Protein AF-A0A957WF26-F1 (afdb_monomer)

Structure (mmCIF, N/CA/C/O backbone):
data_AF-A0A957WF26-F1
#
_entry.id   AF-A0A957WF26-F1
#
loop_
_atom_site.group_PDB
_atom_site.id
_atom_site.type_symbol
_atom_site.label_atom_id
_atom_site.label_alt_id
_atom_site.label_comp_id
_atom_site.label_asym_id
_atom_site.label_entity_id
_atom_site.label_seq_id
_atom_site.pdbx_PDB_ins_code
_atom_site.Cartn_x
_atom_site.Cartn_y
_atom_site.Cartn_z
_atom_site.occupancy
_atom_site.B_iso_or_equiv
_atom_s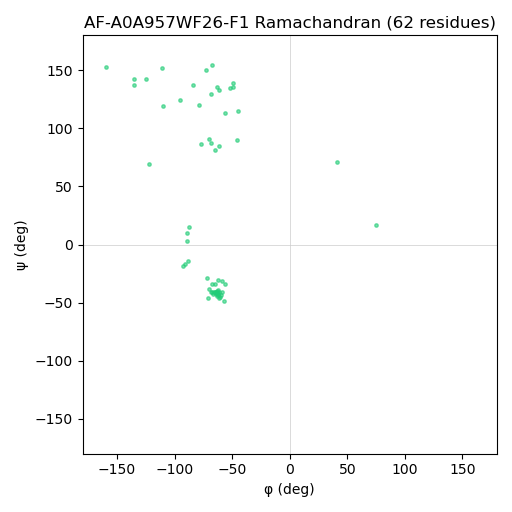ite.auth_seq_id
_atom_site.auth_comp_id
_atom_site.auth_asym_id
_atom_site.auth_atom_id
_atom_site.pdbx_PDB_model_num
ATOM 1 N N . ALA A 1 1 ? 2.445 -13.037 -4.936 1.00 81.50 1 ALA A N 1
ATOM 2 C CA . ALA A 1 1 ? 2.676 -12.115 -6.070 1.00 81.50 1 ALA A CA 1
ATOM 3 C C . ALA A 1 1 ? 2.991 -10.736 -5.503 1.00 81.50 1 ALA A C 1
ATOM 5 O O . ALA A 1 1 ? 2.342 -10.363 -4.535 1.00 81.50 1 ALA A O 1
ATOM 6 N N . TYR A 1 2 ? 3.977 -10.021 -6.051 1.00 88.19 2 TYR A N 1
ATOM 7 C CA . TYR A 1 2 ? 4.431 -8.721 -5.531 1.00 88.19 2 TYR A CA 1
ATOM 8 C C . TYR A 1 2 ? 4.062 -7.581 -6.489 1.00 88.19 2 TYR A C 1
ATOM 10 O O . TYR A 1 2 ? 3.939 -7.797 -7.696 1.00 88.19 2 TYR A O 1
ATOM 18 N N . MET A 1 3 ? 3.883 -6.379 -5.941 1.00 94.31 3 MET A N 1
ATOM 19 C CA . MET A 1 3 ? 3.585 -5.148 -6.675 1.00 94.31 3 MET A CA 1
ATOM 20 C C . MET A 1 3 ? 4.466 -4.022 -6.134 1.00 94.31 3 MET A C 1
ATOM 22 O O . MET A 1 3 ? 4.709 -3.953 -4.931 1.00 94.31 3 MET A O 1
ATOM 26 N N . VAL A 1 4 ? 4.942 -3.150 -7.020 1.00 96.50 4 VAL A N 1
ATOM 27 C CA . VAL A 1 4 ? 5.751 -1.984 -6.653 1.00 96.50 4 VAL A CA 1
ATOM 28 C C . VAL A 1 4 ? 4.847 -0.763 -6.526 1.00 96.50 4 VAL A C 1
ATOM 30 O O . VAL A 1 4 ? 4.163 -0.403 -7.484 1.00 96.50 4 VAL A O 1
ATOM 33 N N . VAL A 1 5 ? 4.882 -0.108 -5.365 1.00 97.25 5 VAL A N 1
ATOM 34 C CA . VAL A 1 5 ? 4.208 1.174 -5.125 1.00 97.25 5 VAL A CA 1
ATOM 35 C C . VAL A 1 5 ? 5.264 2.264 -4.990 1.00 97.25 5 VAL A C 1
ATOM 37 O O . VAL A 1 5 ? 6.121 2.183 -4.114 1.00 97.25 5 VAL A O 1
ATOM 40 N N . THR A 1 6 ? 5.241 3.271 -5.864 1.00 97.38 6 THR A N 1
ATOM 41 C CA . THR A 1 6 ? 6.229 4.365 -5.833 1.00 97.38 6 THR A CA 1
ATOM 42 C C . THR A 1 6 ? 5.733 5.618 -6.555 1.00 97.38 6 THR A C 1
ATOM 44 O O . THR A 1 6 ? 4.928 5.536 -7.485 1.00 97.38 6 THR A O 1
ATOM 47 N N . SER A 1 7 ? 6.229 6.788 -6.155 1.00 97.38 7 SER A N 1
ATOM 48 C CA . SER A 1 7 ? 6.034 8.066 -6.851 1.00 97.38 7 SER A CA 1
ATOM 49 C C . SER A 1 7 ? 7.103 8.327 -7.920 1.00 97.38 7 SER A C 1
ATOM 51 O O . SER A 1 7 ? 6.918 9.193 -8.777 1.00 97.38 7 SER A O 1
ATOM 53 N N . ASP A 1 8 ? 8.206 7.574 -7.901 1.00 97.69 8 ASP A N 1
ATOM 54 C CA . ASP A 1 8 ? 9.324 7.741 -8.826 1.00 97.69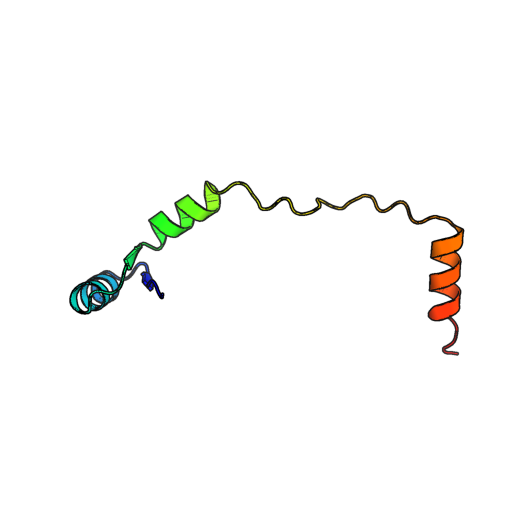 8 ASP A CA 1
ATOM 55 C C . ASP A 1 8 ? 9.019 7.114 -10.198 1.00 97.69 8 ASP A C 1
ATOM 57 O O . ASP A 1 8 ? 8.804 5.904 -10.334 1.00 97.69 8 ASP A O 1
ATOM 61 N N . ARG A 1 9 ? 9.044 7.942 -11.249 1.00 95.12 9 ARG A N 1
ATOM 62 C CA . ARG A 1 9 ? 8.761 7.515 -12.628 1.00 95.12 9 ARG A CA 1
ATOM 63 C C . ARG A 1 9 ? 9.824 6.579 -13.204 1.00 95.12 9 ARG A C 1
ATOM 65 O O . ARG A 1 9 ? 9.482 5.703 -13.996 1.00 95.12 9 ARG A O 1
ATOM 72 N N . ALA A 1 10 ? 11.094 6.749 -12.847 1.00 97.50 10 ALA A N 1
ATOM 73 C CA . ALA A 1 10 ? 12.164 5.876 -13.317 1.00 97.50 10 ALA A CA 1
ATOM 74 C C . ALA A 1 10 ? 12.007 4.466 -12.731 1.00 97.50 10 ALA A C 1
ATOM 76 O O . ALA A 1 10 ? 12.134 3.479 -13.461 1.00 97.50 10 ALA A O 1
ATOM 77 N N . VAL A 1 11 ? 11.637 4.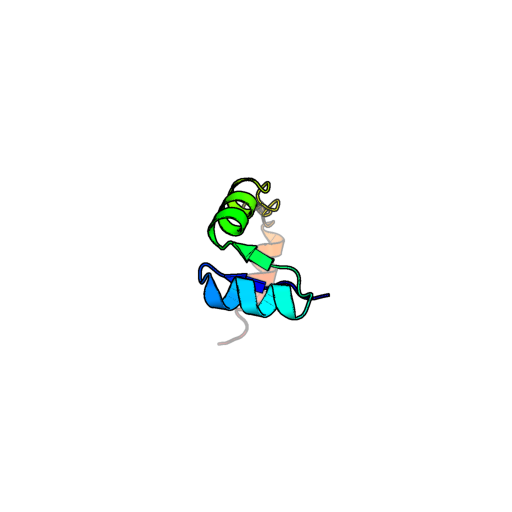368 -11.450 1.00 96.50 11 VAL A N 1
ATOM 78 C CA . VAL A 1 11 ? 11.361 3.083 -10.790 1.00 96.50 11 VAL A CA 1
ATOM 79 C C . VAL A 1 11 ? 10.118 2.409 -11.381 1.00 96.50 11 VAL A C 1
ATOM 81 O O . VAL A 1 11 ? 10.167 1.215 -11.674 1.00 96.50 11 VAL A O 1
ATOM 84 N N . GLN A 1 12 ? 9.037 3.156 -11.641 1.00 96.31 12 GLN A N 1
ATOM 85 C CA . GLN A 1 12 ? 7.847 2.615 -12.320 1.00 96.31 12 GLN A CA 1
ATOM 86 C C . GLN A 1 12 ? 8.202 2.023 -13.687 1.00 96.31 12 GLN A C 1
ATOM 88 O O . GLN A 1 12 ? 7.840 0.888 -13.986 1.00 96.31 12 GLN A O 1
ATOM 93 N N . GLN A 1 13 ? 8.961 2.759 -14.504 1.00 96.06 13 GLN A N 1
ATOM 94 C CA . GLN A 1 13 ? 9.382 2.277 -15.819 1.00 96.06 13 GLN A CA 1
ATOM 95 C C . GLN A 1 13 ? 10.258 1.026 -15.725 1.00 96.06 13 GLN A C 1
ATOM 97 O O . GLN A 1 13 ? 10.082 0.099 -16.513 1.00 96.06 13 GLN A O 1
ATOM 102 N N . ALA A 1 14 ? 11.199 0.987 -14.779 1.00 96.81 14 ALA A N 1
ATOM 103 C CA . ALA A 1 14 ? 12.046 -0.180 -14.566 1.00 96.81 14 ALA A CA 1
ATOM 104 C C . ALA A 1 14 ? 11.215 -1.414 -14.180 1.00 96.81 14 ALA A C 1
ATOM 106 O O . ALA A 1 14 ? 11.382 -2.471 -14.784 1.00 96.81 14 ALA A O 1
ATOM 107 N N . ALA A 1 15 ? 10.270 -1.269 -13.250 1.00 95.12 15 ALA A N 1
ATOM 108 C CA . ALA A 1 15 ? 9.400 -2.358 -12.816 1.00 95.12 15 ALA A CA 1
ATOM 109 C C . ALA A 1 15 ? 8.472 -2.856 -13.941 1.00 95.12 15 ALA A C 1
ATOM 111 O O . ALA A 1 15 ? 8.360 -4.066 -14.146 1.00 95.12 15 ALA A O 1
ATOM 112 N N . THR A 1 16 ? 7.905 -1.950 -14.747 1.00 92.56 16 THR A N 1
ATOM 113 C CA . THR A 1 16 ? 7.087 -2.318 -15.914 1.00 92.56 16 THR A CA 1
ATOM 114 C C . THR A 1 16 ? 7.894 -3.092 -16.962 1.00 92.56 16 THR A C 1
ATOM 116 O O . THR A 1 16 ? 7.391 -4.069 -17.513 1.00 92.56 16 THR A O 1
ATOM 119 N N . ARG A 1 17 ? 9.161 -2.725 -17.217 1.00 95.62 17 ARG A N 1
ATOM 120 C CA . ARG A 1 17 ? 10.034 -3.455 -18.164 1.00 95.62 17 ARG A CA 1
ATOM 121 C C . ARG A 1 17 ? 10.308 -4.897 -17.738 1.00 95.62 17 ARG A C 1
ATOM 123 O O . ARG A 1 17 ? 10.488 -5.753 -18.595 1.00 95.62 17 ARG A O 1
ATOM 130 N N . VAL A 1 18 ? 10.333 -5.160 -16.434 1.00 95.25 18 VAL A N 1
ATOM 131 C CA . VAL A 1 18 ? 10.540 -6.505 -15.868 1.00 95.25 18 VAL A CA 1
ATOM 132 C C . VAL A 1 18 ? 9.201 -7.251 -15.699 1.00 95.25 18 VAL A C 1
ATOM 134 O O . VAL A 1 18 ? 9.166 -8.377 -15.213 1.00 95.25 18 VAL A O 1
ATOM 137 N N . GLY A 1 19 ? 8.080 -6.656 -16.126 1.00 94.69 19 GLY A N 1
ATOM 138 C CA . GLY A 1 19 ? 6.750 -7.269 -16.055 1.00 94.69 19 GLY A CA 1
ATOM 139 C C . GLY A 1 19 ? 6.145 -7.284 -14.650 1.00 94.69 19 GLY A C 1
ATOM 140 O O . GLY A 1 19 ? 5.203 -8.034 -14.388 1.00 94.69 19 GLY A O 1
ATOM 141 N N . VAL A 1 20 ? 6.672 -6.471 -13.731 1.00 96.25 20 VAL A N 1
ATOM 142 C CA . VAL A 1 20 ? 6.139 -6.338 -12.374 1.00 96.25 20 VAL A CA 1
ATOM 143 C C . VAL A 1 20 ? 4.993 -5.334 -12.385 1.00 96.25 20 VAL A C 1
ATOM 145 O O . VAL A 1 20 ? 5.082 -4.272 -12.999 1.00 96.25 20 VAL A O 1
ATOM 148 N N . ARG A 1 21 ? 3.905 -5.658 -11.681 1.00 95.06 21 ARG A N 1
ATOM 149 C CA . ARG A 1 21 ? 2.784 -4.728 -11.511 1.00 95.06 21 ARG A CA 1
ATOM 150 C C . ARG A 1 21 ? 3.249 -3.490 -10.746 1.00 95.06 21 ARG A C 1
ATOM 152 O O . ARG A 1 21 ? 3.927 -3.610 -9.724 1.00 95.06 21 ARG A O 1
ATOM 159 N N . THR A 1 22 ? 2.843 -2.323 -11.219 1.00 95.94 22 THR A N 1
ATOM 160 C CA . THR A 1 22 ? 3.199 -1.020 -10.655 1.00 95.94 22 THR A CA 1
ATOM 161 C C . THR A 1 22 ? 1.947 -0.220 -10.326 1.00 95.94 22 THR A C 1
ATOM 163 O O . THR A 1 22 ? 0.962 -0.277 -11.058 1.00 95.94 22 THR A O 1
ATOM 166 N N . LEU A 1 23 ? 1.992 0.515 -9.217 1.00 96.31 23 LEU A N 1
ATOM 167 C CA . LEU A 1 23 ? 0.947 1.436 -8.773 1.00 96.31 23 LEU A CA 1
ATOM 168 C C . LEU A 1 23 ? 1.607 2.738 -8.312 1.00 96.31 23 LEU A C 1
ATOM 170 O O . LEU A 1 23 ? 2.644 2.706 -7.640 1.00 96.31 23 LEU A O 1
ATOM 174 N N . SER A 1 24 ? 1.044 3.894 -8.664 1.00 96.69 24 SER A N 1
ATOM 175 C CA . SER A 1 24 ? 1.585 5.152 -8.150 1.00 96.69 24 SER A CA 1
ATOM 176 C C . SER A 1 24 ? 1.247 5.330 -6.669 1.00 96.69 24 SER A C 1
ATOM 178 O O . SER A 1 24 ? 0.198 4.892 -6.193 1.00 96.69 24 SER A O 1
ATOM 180 N N . SER A 1 25 ? 2.110 6.025 -5.924 1.00 96.44 25 SER A N 1
ATOM 181 C CA . SER A 1 25 ? 1.826 6.344 -4.517 1.00 96.44 25 SER A CA 1
ATOM 182 C C . SER A 1 25 ? 0.535 7.150 -4.341 1.00 96.44 25 SER A C 1
ATOM 184 O O . SER A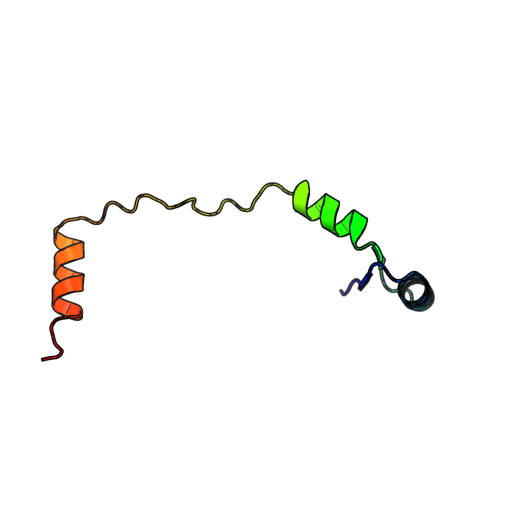 1 25 ? -0.144 6.991 -3.332 1.00 96.44 25 SER A O 1
ATOM 186 N N . THR A 1 26 ? 0.172 7.990 -5.314 1.00 96.12 26 THR A N 1
ATOM 187 C CA . THR A 1 26 ? -1.061 8.788 -5.267 1.00 96.12 26 THR A CA 1
ATOM 188 C C . THR A 1 26 ? -2.303 7.921 -5.446 1.00 96.12 26 THR A C 1
ATOM 190 O O . THR A 1 26 ? -3.241 8.051 -4.664 1.00 96.12 26 THR A O 1
ATOM 193 N N . GLU A 1 27 ? -2.308 7.013 -6.424 1.00 95.12 27 GLU A N 1
ATOM 194 C CA . GLU A 1 27 ? -3.415 6.066 -6.615 1.00 95.12 27 GLU A CA 1
ATOM 195 C C . GLU A 1 27 ? -3.557 5.142 -5.404 1.00 95.12 27 GLU A C 1
ATOM 197 O O . GLU A 1 27 ? -4.665 4.908 -4.928 1.00 95.12 27 GLU A O 1
ATOM 202 N N . PHE A 1 28 ? -2.435 4.670 -4.857 1.00 95.38 28 PHE A N 1
ATOM 203 C CA . PHE A 1 28 ? -2.438 3.868 -3.639 1.00 95.38 28 PHE A CA 1
ATOM 204 C C . PHE A 1 28 ? -3.023 4.634 -2.445 1.00 95.38 28 PHE A C 1
ATOM 206 O O . PHE A 1 28 ? -3.876 4.110 -1.733 1.00 95.38 28 PHE A O 1
ATOM 213 N N . ALA A 1 29 ? -2.630 5.896 -2.251 1.00 94.25 29 ALA A N 1
ATOM 214 C CA . ALA A 1 29 ? -3.181 6.733 -1.188 1.00 94.25 29 ALA A CA 1
ATOM 215 C C . ALA A 1 29 ? -4.693 6.954 -1.354 1.00 94.25 29 ALA A C 1
ATOM 217 O O . ALA A 1 29 ? -5.436 6.871 -0.381 1.00 94.25 29 ALA A O 1
ATOM 218 N N . GLN A 1 30 ? -5.171 7.179 -2.581 1.00 94.50 30 GLN A N 1
ATOM 219 C CA . GLN A 1 30 ? -6.605 7.302 -2.857 1.00 94.50 30 GLN A CA 1
ATOM 220 C C . GLN A 1 30 ? -7.363 6.008 -2.555 1.00 94.50 30 GLN A C 1
ATOM 222 O O . GLN A 1 30 ? -8.456 6.066 -1.995 1.00 94.50 30 GLN A O 1
ATOM 227 N N . GLN A 1 31 ? -6.785 4.849 -2.878 1.00 92.81 31 GLN A N 1
ATOM 228 C CA . GLN A 1 31 ? -7.370 3.553 -2.535 1.00 92.81 31 GLN A CA 1
ATOM 229 C C . GLN A 1 31 ? -7.446 3.354 -1.022 1.00 92.81 31 GLN A C 1
ATOM 231 O O . GLN A 1 31 ? -8.477 2.905 -0.540 1.00 92.81 31 GLN A O 1
ATOM 236 N N . LEU A 1 32 ? -6.416 3.744 -0.266 1.00 89.25 32 LEU A N 1
ATOM 237 C CA . LEU A 1 32 ? -6.446 3.675 1.198 1.00 89.25 32 LEU A CA 1
ATOM 238 C C . LEU A 1 32 ? -7.529 4.572 1.804 1.00 89.25 32 LEU A C 1
ATOM 240 O O . LEU A 1 32 ? -8.215 4.152 2.725 1.00 89.25 32 LEU A O 1
ATOM 244 N N . LEU A 1 33 ? -7.697 5.785 1.275 1.00 89.12 33 LEU A N 1
ATOM 245 C CA . LEU A 1 33 ? -8.716 6.728 1.747 1.00 89.12 33 LEU A CA 1
ATOM 246 C C . LEU A 1 33 ? -10.141 6.320 1.351 1.00 89.12 33 LEU A C 1
ATOM 248 O O . LEU A 1 33 ? -11.092 6.676 2.038 1.00 89.12 33 LEU A O 1
ATOM 252 N N . SER A 1 34 ? -10.288 5.612 0.228 1.00 85.44 34 SER A N 1
ATOM 253 C CA . SER A 1 34 ? -11.588 5.157 -0.289 1.00 85.44 34 SER A CA 1
ATOM 254 C C . SER A 1 34 ? -11.973 3.770 0.218 1.00 85.44 34 SER A C 1
ATOM 256 O O . SER A 1 34 ? -13.132 3.374 0.102 1.00 85.44 34 SER A O 1
ATOM 258 N N . SER A 1 35 ? -11.010 3.009 0.737 1.00 78.56 35 SER A N 1
ATOM 259 C CA . SER A 1 35 ? -11.283 1.721 1.349 1.00 78.56 35 SER A CA 1
ATOM 260 C C . SER A 1 35 ? -12.060 1.976 2.638 1.00 78.56 35 SER A C 1
ATOM 262 O O . SER A 1 35 ? -11.621 2.810 3.436 1.00 78.56 35 SER A O 1
ATOM 264 N N . PRO A 1 36 ? -13.200 1.294 2.867 1.00 71.88 36 PRO A N 1
ATOM 265 C CA . PRO A 1 36 ? -13.857 1.365 4.161 1.00 71.88 36 PRO A CA 1
ATOM 266 C C . PRO A 1 36 ? -12.811 1.031 5.220 1.00 71.88 36 PRO A C 1
ATOM 268 O O . PRO A 1 36 ? -12.008 0.107 5.028 1.00 71.88 36 PRO A O 1
ATOM 271 N N . ALA A 1 37 ? -12.780 1.829 6.290 1.00 69.12 37 ALA A N 1
ATOM 272 C CA . ALA A 1 37 ? -11.949 1.508 7.434 1.00 69.12 37 ALA A CA 1
ATOM 273 C C . ALA A 1 37 ? -12.226 0.041 7.791 1.00 69.12 37 ALA A C 1
ATOM 275 O O . ALA A 1 37 ? -13.399 -0.358 7.767 1.00 69.12 37 ALA A O 1
ATOM 276 N N . PRO A 1 38 ? -11.195 -0.781 8.079 1.00 66.81 38 PRO A N 1
ATOM 277 C CA . PRO A 1 38 ? -11.474 -2.036 8.753 1.00 66.81 38 PRO A C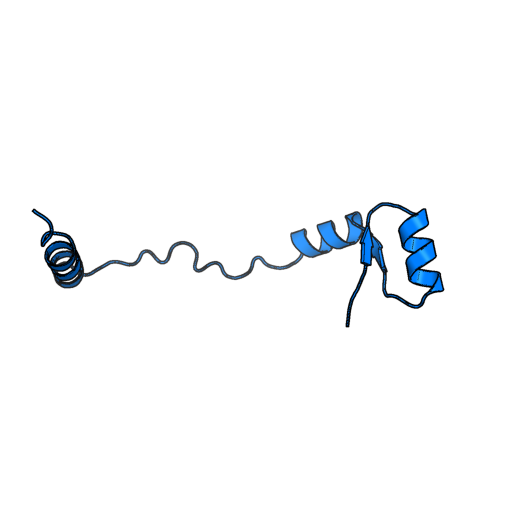A 1
ATOM 278 C C . PRO A 1 38 ? -12.356 -1.678 9.942 1.00 66.81 38 PRO A C 1
ATOM 280 O O . PRO A 1 38 ? -12.129 -0.629 10.559 1.00 66.81 38 PRO A O 1
ATOM 283 N N . GLU A 1 39 ? -13.372 -2.494 10.215 1.00 63.16 39 GLU A N 1
ATOM 284 C CA . GLU A 1 39 ? -14.125 -2.382 11.455 1.00 63.16 39 GLU A CA 1
ATOM 285 C C . GLU A 1 39 ? -13.108 -2.635 12.567 1.00 63.16 39 GLU A C 1
ATOM 287 O O . GLU A 1 39 ? -12.838 -3.753 12.984 1.00 63.16 39 GLU A O 1
ATOM 292 N N . THR A 1 40 ? -12.406 -1.570 12.945 1.00 58.47 40 THR A N 1
ATOM 293 C CA . THR A 1 40 ? -11.801 -1.447 14.245 1.00 58.47 40 THR A CA 1
ATOM 294 C C . THR A 1 40 ? -13.008 -1.629 15.119 1.00 58.47 40 THR A C 1
ATOM 296 O O . THR A 1 40 ? -13.922 -0.801 15.023 1.00 58.47 40 THR A O 1
ATOM 299 N N . ASP A 1 41 ? -13.043 -2.735 15.862 1.00 58.91 41 ASP A N 1
ATOM 300 C CA . ASP A 1 41 ? -13.853 -2.869 17.061 1.00 58.91 41 ASP A CA 1
ATOM 301 C C . ASP A 1 41 ? -13.609 -1.585 17.838 1.00 58.91 41 ASP A C 1
ATOM 303 O O . ASP A 1 41 ? -12.587 -1.418 18.507 1.00 58.91 41 ASP A O 1
ATOM 307 N N . SER A 1 42 ? -14.446 -0.593 17.550 1.00 55.22 42 SER A N 1
ATOM 308 C CA . SER A 1 42 ? -14.195 0.797 17.866 1.00 55.22 42 SER A CA 1
ATOM 309 C C . SER A 1 42 ? -14.495 0.865 19.320 1.00 55.22 42 SER A C 1
ATOM 311 O O . SER A 1 42 ? -15.645 1.078 19.670 1.00 55.22 42 SER A O 1
ATOM 313 N N . GLN A 1 43 ? -13.472 0.552 20.113 1.00 58.59 43 GLN A N 1
ATOM 314 C CA . GLN A 1 43 ? -13.529 0.523 21.550 1.00 58.59 43 GLN A CA 1
ATOM 315 C C . GLN A 1 43 ? -14.851 -0.106 21.971 1.00 58.59 43 GLN A C 1
ATOM 317 O O . GLN A 1 43 ? -15.759 0.605 22.399 1.00 58.59 43 GLN A O 1
ATOM 322 N N . ALA A 1 44 ? -14.994 -1.424 21.763 1.00 57.34 44 ALA A N 1
ATOM 323 C CA . ALA A 1 44 ? -16.035 -2.140 22.480 1.00 57.34 44 ALA A CA 1
ATOM 324 C C . ALA A 1 44 ? -15.923 -1.638 23.920 1.00 57.34 44 ALA A C 1
ATOM 326 O 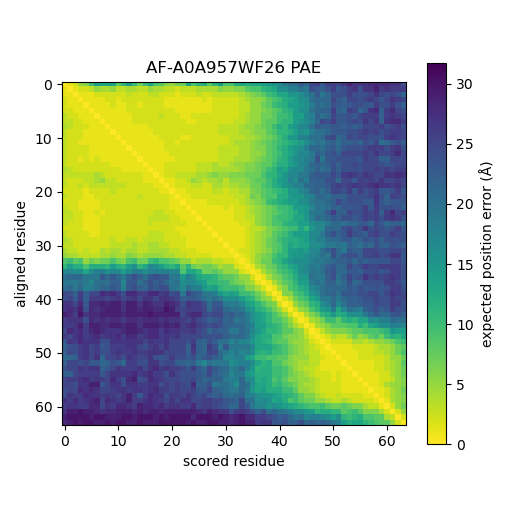O . ALA A 1 44 ? -14.852 -1.734 24.524 1.00 57.34 44 ALA A O 1
ATOM 327 N N . ASP A 1 45 ? -16.956 -0.949 24.392 1.00 59.16 45 ASP A N 1
ATOM 328 C CA . ASP A 1 45 ? -17.080 -0.564 25.783 1.00 59.16 45 ASP A CA 1
ATOM 329 C C . ASP A 1 45 ? -17.215 -1.896 26.512 1.00 59.16 45 ASP A C 1
ATOM 331 O O . ASP A 1 45 ? -18.312 -2.429 26.679 1.00 59.16 45 ASP A O 1
ATOM 335 N N . VAL A 1 46 ? -16.072 -2.542 26.756 1.00 66.62 46 VAL A N 1
ATOM 336 C CA . VAL A 1 46 ? -15.997 -3.821 27.435 1.00 66.62 46 VAL A CA 1
ATOM 337 C C . VAL A 1 46 ? -16.371 -3.482 28.863 1.00 66.62 46 VAL A C 1
ATOM 339 O O . VAL A 1 46 ? -15.535 -3.078 29.669 1.00 66.62 46 VAL A O 1
ATOM 342 N N . GLN A 1 47 ? -17.665 -3.572 29.150 1.00 73.12 47 GLN A N 1
ATOM 343 C CA . GLN A 1 47 ? -18.179 -3.516 30.504 1.00 73.12 47 GLN A CA 1
ATOM 344 C C . GLN A 1 47 ? -17.728 -4.795 31.197 1.00 73.12 47 GLN A C 1
ATOM 346 O O . GLN A 1 47 ? -18.413 -5.816 31.162 1.00 73.12 47 GLN A O 1
ATOM 351 N N . LEU A 1 48 ? -16.530 -4.739 31.777 1.00 78.25 48 LEU A N 1
ATOM 352 C CA . LEU A 1 48 ? -16.029 -5.789 32.648 1.00 78.25 48 LEU A CA 1
ATOM 353 C C . LEU A 1 48 ? -16.971 -5.893 33.845 1.00 78.25 48 LEU A C 1
ATOM 355 O O . LEU A 1 48 ? -17.351 -4.885 34.452 1.00 78.25 48 LEU A O 1
ATOM 359 N N . SER A 1 49 ? -17.358 -7.118 34.180 1.00 84.31 49 SER A N 1
ATOM 360 C CA . SER A 1 49 ?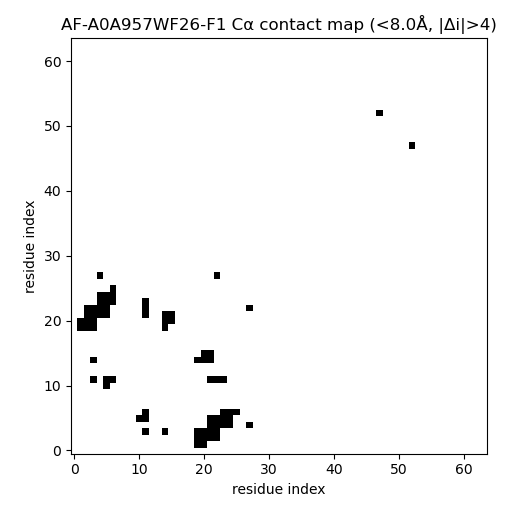 -18.130 -7.348 35.396 1.00 84.31 49 SER A CA 1
ATOM 361 C C . SER A 1 49 ? -17.264 -7.063 36.635 1.00 84.31 49 SER A C 1
ATOM 363 O O . SER A 1 49 ? -16.037 -7.184 36.570 1.00 84.31 49 SER A O 1
ATOM 365 N N . PRO A 1 50 ? -17.863 -6.711 37.786 1.00 84.31 50 PRO A N 1
ATOM 366 C CA . PRO A 1 50 ? -17.108 -6.514 39.024 1.00 84.31 50 PRO A CA 1
ATOM 367 C C . PRO A 1 50 ? -16.269 -7.736 39.429 1.00 84.31 50 PRO A C 1
ATOM 369 O O . PRO A 1 50 ? -15.174 -7.575 39.961 1.00 84.31 50 PRO A O 1
ATOM 372 N N . ASP A 1 51 ? -16.763 -8.944 39.151 1.00 86.44 51 ASP A N 1
ATOM 373 C CA . ASP A 1 51 ? -16.065 -10.197 39.456 1.00 86.44 51 ASP A CA 1
ATOM 374 C C . ASP A 1 51 ? -14.810 -10.372 38.595 1.00 86.44 51 ASP A C 1
ATOM 376 O O . ASP A 1 51 ? -13.755 -10.737 39.107 1.00 86.44 51 ASP A O 1
ATOM 380 N N . GLU A 1 52 ? -14.900 -10.028 37.310 1.00 84.06 52 GLU A N 1
ATOM 381 C CA . GLU A 1 52 ? -13.764 -10.068 36.390 1.00 84.06 52 GLU A CA 1
ATOM 382 C C . GLU A 1 52 ? -12.673 -9.086 36.833 1.00 84.06 52 GLU A C 1
ATOM 384 O O . GLU A 1 52 ? -11.507 -9.454 36.926 1.00 84.06 52 GLU A O 1
ATOM 389 N N . VAL A 1 53 ? -13.043 -7.858 37.214 1.00 87.44 53 VAL A N 1
ATOM 390 C CA . VAL A 1 53 ? -12.089 -6.868 37.748 1.0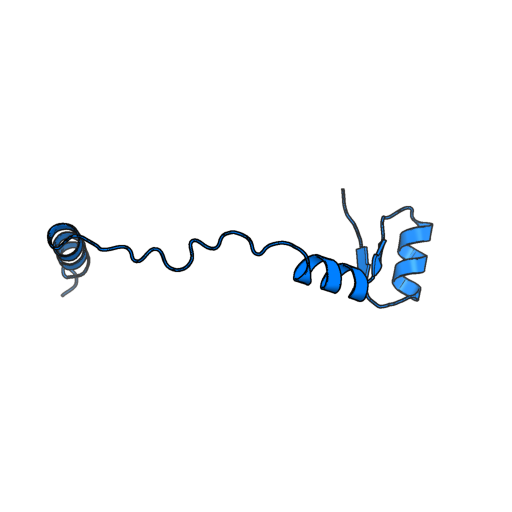0 87.44 53 VAL A CA 1
ATOM 391 C C . VAL A 1 53 ? -11.373 -7.386 39.001 1.00 87.44 53 VAL A C 1
ATOM 393 O O . VAL A 1 53 ? -10.166 -7.185 39.131 1.00 87.44 53 VAL A O 1
ATOM 396 N N . ASN A 1 54 ? -12.082 -8.069 39.904 1.00 86.88 54 ASN A N 1
ATOM 397 C CA . ASN A 1 54 ? -11.47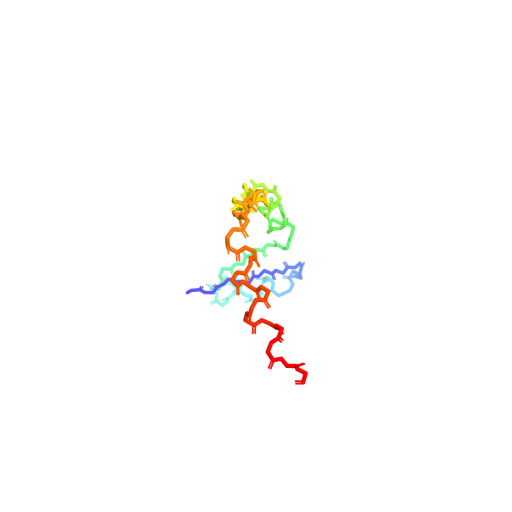6 -8.645 41.106 1.00 86.88 54 ASN A CA 1
ATOM 398 C C . ASN A 1 54 ? -10.484 -9.766 40.774 1.00 86.88 54 ASN A C 1
ATOM 400 O O . ASN A 1 54 ? -9.404 -9.800 41.355 1.00 86.88 54 ASN A O 1
ATOM 404 N N . GLU A 1 55 ? -10.801 -10.630 39.807 1.00 86.38 55 GLU A N 1
ATOM 405 C CA . GLU A 1 55 ? -9.884 -11.679 39.348 1.00 86.38 55 GLU A CA 1
ATOM 406 C C . GLU A 1 55 ? -8.573 -11.081 38.813 1.00 86.38 55 GLU A C 1
ATOM 408 O O . GLU A 1 55 ? -7.481 -11.532 39.163 1.00 86.38 55 GLU A O 1
ATOM 413 N N . TRP A 1 56 ? -8.659 -10.005 38.028 1.00 87.44 56 TRP A N 1
ATOM 414 C CA . TRP A 1 56 ? -7.477 -9.289 37.547 1.00 87.44 56 TRP A CA 1
ATOM 415 C C . TRP A 1 56 ? -6.668 -8.661 38.689 1.00 87.44 56 TRP A C 1
ATOM 417 O O . TRP A 1 56 ? -5.437 -8.740 38.682 1.00 87.44 56 TRP A O 1
ATOM 427 N N . LEU A 1 57 ? -7.331 -8.051 39.676 1.00 88.12 57 LEU A N 1
ATOM 428 C CA . LEU A 1 57 ? -6.654 -7.484 40.844 1.00 88.12 57 LEU A CA 1
ATOM 429 C C . LEU A 1 57 ? -5.923 -8.566 41.642 1.00 88.12 57 LEU A C 1
ATOM 431 O O . LEU A 1 57 ? -4.761 -8.373 41.984 1.00 88.12 57 LEU A O 1
ATOM 435 N N . ASP A 1 58 ? -6.546 -9.719 41.864 1.00 88.69 58 ASP A N 1
ATOM 436 C CA . ASP A 1 58 ? -5.926 -10.835 42.582 1.00 88.69 58 ASP A CA 1
ATOM 437 C C . ASP A 1 58 ? -4.720 -11.420 41.836 1.00 88.69 58 ASP A C 1
ATOM 439 O O . ASP A 1 58 ? -3.745 -11.829 42.468 1.00 88.69 58 ASP A O 1
ATOM 443 N N . LEU A 1 59 ? -4.745 -11.437 40.499 1.00 85.44 59 LEU A N 1
ATOM 444 C CA . LEU A 1 59 ? -3.619 -11.900 39.681 1.00 85.44 59 LEU A CA 1
ATOM 445 C C . LEU A 1 59 ? -2.421 -10.941 39.724 1.00 85.44 59 LEU A C 1
ATOM 447 O O . LEU A 1 59 ? -1.276 -11.393 39.738 1.00 85.44 59 LEU A O 1
ATOM 451 N N . PHE A 1 60 ? -2.662 -9.629 39.742 1.00 83.69 60 PHE A N 1
ATOM 452 C CA . PHE A 1 60 ? -1.593 -8.624 39.689 1.00 83.69 60 PHE A CA 1
ATOM 453 C C . PHE A 1 60 ? -1.103 -8.151 41.062 1.00 83.69 60 PHE A C 1
ATOM 455 O O . PHE A 1 60 ? 0.010 -7.634 41.163 1.00 83.69 60 PHE A O 1
ATOM 462 N N . ASN A 1 61 ? -1.883 -8.358 42.123 1.00 73.94 61 ASN A N 1
ATOM 463 C CA . ASN A 1 61 ? -1.540 -7.944 43.485 1.00 73.94 61 ASN A CA 1
ATOM 464 C C . ASN A 1 61 ? -0.746 -9.011 44.275 1.00 73.94 61 ASN A C 1
ATOM 466 O O . ASN A 1 61 ? -0.530 -8.863 45.472 1.00 73.94 61 ASN A O 1
ATOM 470 N N . GLN A 1 62 ? -0.284 -10.086 43.620 1.00 63.25 62 GLN A N 1
ATOM 471 C CA . GLN A 1 62 ? 0.570 -11.133 44.218 1.00 63.25 62 GLN A CA 1
ATOM 472 C C . GLN A 1 62 ? 2.079 -10.827 44.160 1.00 63.25 62 GLN A C 1
ATOM 474 O O . GLN A 1 62 ? 2.904 -11.714 44.379 1.00 63.25 62 GLN A O 1
ATOM 479 N N . SER A 1 63 ? 2.451 -9.578 43.876 1.00 61.75 63 SER A N 1
ATOM 480 C CA . SER A 1 63 ? 3.846 -9.123 43.834 1.00 61.75 63 SER A CA 1
ATOM 481 C C . SER A 1 63 ? 4.082 -7.967 44.812 1.00 61.75 63 SER A C 1
ATOM 483 O O . SER A 1 63 ? 4.322 -6.837 44.395 1.00 61.75 63 SER A O 1
ATOM 485 N N . GLU A 1 64 ? 4.036 -8.276 46.109 1.00 54.72 64 GLU A N 1
ATOM 486 C CA . GLU A 1 64 ? 4.720 -7.534 47.183 1.00 54.72 64 GLU A CA 1
ATOM 487 C C . GLU A 1 64 ? 5.471 -8.507 48.101 1.00 54.72 64 GLU A C 1
ATOM 489 O O . GLU A 1 64 ? 4.890 -9.557 48.465 1.00 54.72 64 GLU A O 1
#

Solvent-accessible surface area (backbone atoms only — not comparable to full-atom values): 4098 Å² total; per-residue (Å²): 141,79,71,49,73,43,80,51,65,69,59,46,52,55,37,49,76,73,70,40,52,69,42,45,44,64,60,51,50,50,50,61,72,67,43,77,73,74,84,62,75,73,68,70,81,75,77,72,48,74,67,55,54,50,53,52,47,61,68,67,66,73,79,125

Nearest PDB structures (foldseek):
  7oyd-assembly1_x  TM=6.948E-01  e=1.968E+00  Oryctolagus cuniculus
  8i9x-assembly1_Lq  TM=6.174E-01  e=2.108E+00  Thermochaetoides thermophila DSM 1495
  8t3a-assembly1_E  TM=6.091E-01  e=1.714E+00  Saccharomyces cerevisiae
  6sgc-assembly1_B  TM=5.695E-01  e=2.108E+00  Oryctolagus cuniculus
  7ls2-assembly1_L1  TM=6.331E-01  e=5.541E+00  Mus musculus

pLDDT: mean 84.57, std 13.55, range [54.72, 97.69]

Foldseek 3Di:
DDEAEEQDPVVQVVCVVVVHHYDYVVRVVVCVVPPPDPPPVVPPVPPDDPVNVVVVCVVPVPPD

Secondary structure (DSSP, 8-state):
--EEEES-HHHHHHHHHTT-EEEEHHHHHHHHHHSPPP-----------HHHHHHHHHHHS---

Mean predicted aligned error: 13.44 Å

Radius of gyration: 24.18 Å; Cα contacts (8 Å, |Δi|>4): 37; chains: 1; bounding box: 30×21×65 Å

Sequence (64 aa):
AYMVVTSDRAVQQAATRVGVRTLSSTEFAQQLLSSPAPETDSQADVQLSPDEVNEWLDLFNQSE